Protein AF-T0VIE7-F1 (afdb_monomer_lite)

Sequence (132 aa):
MKDEYFLLYLGTQVRSSLKTLTPYFELLEFTDICEVDKMKIIENRERSIQKKFRVNEKENERIKLIMKETGITNFSIFARRACCNKEIFSIDFSDYKNIISEISSTKSELKRIGNNINQIAKHLNENKNNQT

Secondary structure (DSSP, 8-state):
-HHHHHHHHHHHHHHHHHHTTGGGTGGG--S--------------S----------HHHHHHHHHHHHHTT---HHHHHHHHHHHS-------HHHHHHHHHHHHHHHHHHHHHHHHHHHHHHHHHHHHTT-

Structure (mmCIF, N/CA/C/O backbone):
data_AF-T0VIE7-F1
#
_entry.id   AF-T0VIE7-F1
#
loop_
_atom_site.group_PDB
_atom_site.id
_atom_site.type_symbol
_atom_site.label_atom_id
_atom_site.label_alt_id
_atom_site.label_comp_id
_atom_site.label_asym_id
_atom_site.label_entity_id
_atom_site.label_seq_id
_atom_site.pdbx_PDB_ins_code
_atom_site.Cartn_x
_atom_site.Cartn_y
_atom_site.Cartn_z
_atom_site.occupancy
_atom_site.B_iso_or_equiv
_atom_site.auth_seq_id
_atom_site.auth_comp_id
_atom_site.auth_asym_id
_atom_site.auth_atom_id
_atom_site.pdbx_PDB_model_num
ATOM 1 N N . MET A 1 1 ? 54.023 4.501 -52.743 1.00 53.97 1 MET A N 1
ATOM 2 C CA . MET A 1 1 ? 54.103 5.962 -52.504 1.00 53.97 1 MET A CA 1
ATOM 3 C C . MET A 1 1 ? 52.738 6.636 -52.371 1.00 53.97 1 MET A C 1
ATOM 5 O O . MET A 1 1 ? 52.611 7.433 -51.463 1.00 53.97 1 MET A O 1
ATOM 9 N N . LYS A 1 2 ? 51.714 6.368 -53.203 1.00 51.94 2 LYS A N 1
ATOM 10 C CA . LYS A 1 2 ? 50.421 7.096 -53.124 1.00 51.94 2 LYS A CA 1
ATOM 11 C C . LYS A 1 2 ? 49.570 6.775 -51.880 1.00 51.94 2 LYS A C 1
ATOM 13 O O . LYS A 1 2 ? 48.887 7.663 -51.383 1.00 51.94 2 LYS A O 1
ATOM 18 N N . ASP A 1 3 ? 49.669 5.561 -51.346 1.00 53.69 3 ASP A N 1
ATOM 19 C CA . ASP A 1 3 ? 48.831 5.115 -50.218 1.00 53.69 3 ASP A CA 1
ATOM 20 C C . ASP A 1 3 ? 49.283 5.698 -48.870 1.00 53.69 3 ASP A C 1
ATOM 22 O O . ASP A 1 3 ? 48.479 5.946 -47.975 1.00 53.69 3 ASP A O 1
ATOM 26 N N . GLU A 1 4 ? 50.573 6.003 -48.747 1.00 52.84 4 GLU A N 1
ATOM 27 C CA . GLU A 1 4 ? 51.173 6.556 -47.532 1.00 52.84 4 GLU A CA 1
ATOM 28 C C . GLU A 1 4 ? 50.771 8.026 -47.323 1.00 52.84 4 GLU A C 1
ATOM 30 O O . GLU A 1 4 ? 50.427 8.436 -46.215 1.00 52.84 4 GLU A O 1
ATOM 35 N N . TYR A 1 5 ? 50.690 8.803 -48.412 1.00 58.72 5 TYR A N 1
ATOM 36 C CA . TYR A 1 5 ? 50.169 10.175 -48.383 1.00 58.72 5 TYR A CA 1
ATOM 37 C C . TYR A 1 5 ? 48.670 10.230 -48.067 1.00 58.72 5 TYR A C 1
ATOM 39 O O . TYR A 1 5 ? 48.216 11.176 -47.423 1.00 58.72 5 TYR A O 1
ATOM 47 N N . PHE A 1 6 ? 47.903 9.214 -48.475 1.00 60.28 6 PHE A N 1
ATOM 48 C CA . PHE A 1 6 ? 46.477 9.121 -48.162 1.00 60.28 6 PHE A CA 1
ATOM 49 C C . PHE A 1 6 ? 46.244 8.863 -46.667 1.00 60.28 6 PHE A C 1
ATOM 51 O O . PHE A 1 6 ? 45.432 9.540 -46.037 1.00 60.28 6 PHE A O 1
ATOM 58 N N . LEU A 1 7 ? 47.015 7.950 -46.070 1.00 57.09 7 LEU A N 1
ATOM 59 C CA . LEU A 1 7 ? 46.957 7.680 -44.631 1.00 57.09 7 LEU A CA 1
ATOM 60 C C . LEU A 1 7 ? 47.421 8.880 -43.797 1.00 57.09 7 LEU A C 1
ATOM 62 O O . LEU A 1 7 ? 46.815 9.179 -42.765 1.00 57.09 7 LEU A O 1
ATOM 66 N N . LEU A 1 8 ? 48.434 9.616 -44.265 1.00 58.19 8 LEU A N 1
ATOM 67 C CA . LEU A 1 8 ? 48.883 10.843 -43.609 1.00 58.19 8 LEU A CA 1
ATOM 68 C C . LEU A 1 8 ? 47.795 11.929 -43.636 1.00 58.19 8 LEU A C 1
ATOM 70 O O . LEU A 1 8 ? 47.574 12.590 -42.624 1.00 58.19 8 LEU A O 1
ATOM 74 N N . TYR A 1 9 ? 47.079 12.073 -44.755 1.00 66.38 9 TYR A N 1
ATOM 75 C CA . TYR A 1 9 ? 45.974 13.026 -44.905 1.00 66.38 9 TYR A CA 1
ATOM 76 C C . TYR A 1 9 ? 44.778 12.696 -44.000 1.00 66.38 9 TYR A C 1
ATOM 78 O O . TYR A 1 9 ? 44.225 13.578 -43.343 1.00 66.38 9 TYR A O 1
ATOM 86 N N . LEU A 1 10 ? 44.402 11.418 -43.893 1.00 59.34 10 LEU A N 1
ATOM 87 C CA . LEU A 1 10 ? 43.359 11.008 -42.949 1.00 59.34 10 LEU A CA 1
ATOM 88 C C . LEU A 1 10 ? 43.799 11.225 -41.494 1.00 59.34 10 LEU A C 1
ATOM 90 O O . LEU A 1 10 ? 43.017 11.712 -40.674 1.00 59.34 10 LEU A O 1
ATOM 94 N N . GLY A 1 11 ? 45.066 10.937 -41.181 1.00 58.84 11 GLY A N 1
ATOM 95 C CA . GLY A 1 11 ? 45.638 11.157 -39.853 1.00 58.84 11 GLY A CA 1
ATOM 96 C C . GLY A 1 11 ? 45.659 12.632 -39.437 1.00 58.84 11 GLY A C 1
ATOM 97 O O . GLY A 1 11 ? 45.353 12.955 -38.286 1.00 58.84 11 GLY A O 1
ATOM 98 N N . THR A 1 12 ? 45.970 13.549 -40.357 1.00 60.84 12 THR A N 1
ATOM 99 C CA . THR A 1 12 ? 45.955 14.995 -40.078 1.00 60.84 12 THR A CA 1
ATOM 100 C C . THR A 1 12 ? 44.537 15.537 -39.930 1.00 60.84 12 THR A C 1
ATOM 102 O O . THR A 1 12 ? 44.298 16.340 -39.023 1.00 60.84 12 THR A O 1
ATOM 105 N N . GLN A 1 13 ? 43.586 15.052 -40.734 1.00 59.09 13 GLN A N 1
ATOM 106 C CA . GLN A 1 13 ? 42.181 15.454 -40.657 1.00 59.09 13 GLN A CA 1
ATOM 107 C C . GLN A 1 13 ? 41.567 15.083 -39.299 1.00 59.09 13 GLN A C 1
ATOM 109 O O . GLN A 1 13 ? 41.037 15.956 -38.609 1.00 59.09 13 GLN A O 1
ATOM 114 N N . VAL A 1 14 ? 41.739 13.832 -38.852 1.00 61.25 14 VAL A N 1
ATOM 115 C CA . VAL A 1 14 ? 41.254 13.353 -37.541 1.00 61.25 14 VAL A CA 1
ATOM 116 C C . VAL A 1 14 ? 41.899 14.135 -36.392 1.00 61.25 14 VAL A C 1
ATOM 118 O O . VAL A 1 14 ? 41.221 14.543 -35.447 1.00 61.25 14 VAL A O 1
ATOM 121 N N . ARG A 1 15 ? 43.203 14.421 -36.487 1.00 53.59 15 ARG A N 1
ATOM 122 C CA . ARG A 1 15 ? 43.933 15.190 -35.467 1.00 53.59 15 ARG A CA 1
ATOM 123 C C . ARG A 1 15 ? 43.473 16.650 -35.384 1.00 53.59 15 ARG A C 1
ATOM 125 O O . ARG A 1 15 ? 43.482 17.218 -34.293 1.00 53.59 15 ARG A O 1
ATOM 132 N N . SER A 1 16 ? 43.071 17.256 -36.503 1.00 56.25 16 SER A N 1
ATOM 133 C CA . SER A 1 16 ? 42.532 18.623 -36.525 1.00 56.25 16 SER A CA 1
ATOM 134 C C . SER A 1 16 ? 41.172 18.712 -35.822 1.00 56.25 16 SER A C 1
ATOM 136 O O . SER A 1 16 ? 40.969 19.604 -35.002 1.00 56.25 16 SER A O 1
ATOM 138 N N . SER A 1 17 ? 40.296 17.726 -36.041 1.00 58.84 17 SER A N 1
ATOM 139 C CA . SER A 1 17 ? 38.975 17.652 -35.407 1.00 58.84 17 SER A CA 1
ATOM 140 C C . SER A 1 17 ? 39.049 17.358 -33.904 1.00 58.84 17 SER A C 1
ATOM 142 O O . SER A 1 17 ? 38.230 17.849 -33.130 1.00 58.84 17 SER A O 1
ATOM 144 N N . LEU A 1 18 ? 40.060 16.609 -33.454 1.00 57.91 18 LEU A N 1
ATOM 145 C CA . LEU A 1 18 ? 40.292 16.381 -32.023 1.00 57.91 18 LEU A CA 1
ATOM 146 C C . LEU A 1 18 ? 40.788 17.648 -31.306 1.00 57.91 18 LEU A C 1
ATOM 148 O O . LEU A 1 18 ? 40.363 17.914 -30.185 1.00 57.91 18 LEU A O 1
ATOM 152 N N . LYS A 1 19 ? 41.610 18.479 -31.963 1.00 56.88 19 LYS A N 1
ATOM 153 C CA . LYS A 1 19 ? 42.069 19.777 -31.423 1.00 56.88 19 LYS A CA 1
ATOM 154 C C . LYS A 1 19 ? 40.958 20.822 -31.297 1.00 56.88 19 LYS A C 1
ATOM 156 O O . LYS A 1 19 ? 41.078 21.737 -30.496 1.00 56.88 19 LYS A O 1
ATOM 161 N N . THR A 1 20 ? 39.875 20.711 -32.064 1.00 59.84 20 THR A N 1
ATOM 162 C CA . THR A 1 20 ? 38.700 21.582 -31.879 1.00 59.84 20 THR A CA 1
ATOM 163 C C . THR A 1 20 ? 37.834 21.163 -30.688 1.00 59.84 20 THR A C 1
ATOM 165 O O . THR A 1 20 ? 37.000 21.943 -30.241 1.00 59.84 20 THR A O 1
ATOM 168 N N . LEU A 1 21 ? 38.044 19.953 -30.154 1.00 57.81 21 LEU A N 1
ATOM 169 C CA . LEU A 1 21 ? 37.299 19.397 -29.021 1.00 57.81 21 LEU A CA 1
ATOM 170 C C . LEU A 1 21 ? 38.021 19.578 -27.670 1.00 57.81 21 LEU A C 1
ATOM 172 O O . LEU A 1 21 ? 37.392 19.459 -26.622 1.00 57.81 21 LEU A O 1
ATOM 176 N N . THR A 1 22 ? 39.321 19.900 -27.679 1.00 53.56 22 THR A N 1
ATOM 177 C CA . THR A 1 22 ? 40.138 20.087 -26.467 1.00 53.56 22 THR A CA 1
ATOM 178 C C . THR A 1 22 ? 39.706 21.222 -25.526 1.00 53.56 22 THR A C 1
ATOM 180 O O . THR A 1 22 ? 39.838 21.012 -24.323 1.00 53.56 22 THR A O 1
ATOM 183 N N . PRO A 1 23 ? 39.137 22.372 -25.956 1.00 51.12 23 PRO A N 1
ATOM 184 C CA . PRO A 1 23 ? 38.764 23.421 -24.998 1.00 51.12 23 PRO A CA 1
ATOM 185 C C . PRO A 1 23 ? 37.552 23.058 -24.119 1.00 51.12 23 PRO A C 1
ATOM 187 O O . PRO A 1 23 ? 37.305 23.726 -23.122 1.00 51.12 23 PRO A O 1
ATOM 190 N N . TYR A 1 24 ? 36.811 21.989 -24.440 1.00 53.12 24 TYR A N 1
ATOM 191 C CA . TYR A 1 24 ? 35.755 21.455 -23.569 1.00 53.12 24 TYR A CA 1
ATOM 192 C C . TYR A 1 24 ? 36.276 20.467 -22.509 1.00 53.12 24 TYR A C 1
ATOM 194 O O . TYR A 1 24 ? 35.521 20.091 -21.615 1.00 53.12 24 TYR A O 1
ATOM 202 N N . PHE A 1 25 ? 37.544 20.045 -22.593 1.00 44.50 25 PHE A N 1
ATOM 203 C CA . PHE A 1 25 ? 38.139 19.040 -21.704 1.00 44.50 25 PHE A CA 1
ATOM 204 C C . PHE A 1 25 ? 38.813 19.657 -20.462 1.00 44.50 25 PHE A C 1
ATOM 206 O O . PHE A 1 25 ? 38.795 19.050 -19.399 1.00 44.50 25 PHE A O 1
ATOM 213 N N . GLU A 1 26 ? 39.335 20.887 -20.552 1.00 41.59 26 GLU A N 1
ATOM 214 C CA . GLU A 1 26 ? 40.029 21.576 -19.441 1.00 41.59 26 GLU A CA 1
ATOM 215 C C . GLU A 1 26 ? 39.105 22.104 -18.323 1.00 41.59 26 GLU A C 1
ATOM 217 O O . GLU A 1 26 ? 39.587 22.505 -17.270 1.00 41.59 26 GLU A O 1
ATOM 222 N N . LEU A 1 27 ? 37.778 22.065 -18.489 1.00 45.16 27 LEU A N 1
ATOM 223 C CA . LEU A 1 27 ? 36.816 22.418 -17.425 1.00 45.16 27 LEU A CA 1
ATOM 224 C C . LEU A 1 27 ? 36.553 21.272 -16.427 1.00 45.16 27 LEU A C 1
ATOM 226 O O . LEU A 1 27 ? 35.656 21.371 -15.592 1.00 45.16 27 LEU A O 1
ATOM 230 N N . LEU A 1 28 ? 37.301 20.172 -16.536 1.00 43.72 28 LEU A N 1
ATOM 231 C CA . LEU A 1 28 ? 37.082 18.925 -15.804 1.00 43.72 28 LEU A CA 1
ATOM 232 C C . LEU A 1 28 ? 38.276 18.516 -14.934 1.00 43.72 28 LEU A C 1
ATOM 234 O O . LEU A 1 28 ? 38.423 17.341 -14.610 1.00 43.72 28 LEU A O 1
ATOM 238 N N . GLU A 1 29 ? 39.100 19.472 -14.510 1.00 41.22 29 GLU A N 1
ATOM 239 C CA . GLU A 1 29 ? 40.068 19.232 -13.442 1.00 41.22 29 GLU A CA 1
ATOM 240 C C . GLU A 1 29 ? 39.780 20.104 -12.218 1.00 41.22 29 GLU A C 1
ATOM 242 O O . GLU A 1 29 ? 39.464 21.285 -12.332 1.00 41.22 29 GLU A O 1
ATOM 247 N N . PHE A 1 30 ? 39.935 19.473 -11.051 1.00 38.41 30 PHE A N 1
ATOM 248 C CA . PHE A 1 30 ? 39.809 19.997 -9.688 1.00 38.41 30 PHE A CA 1
ATOM 249 C C . PHE A 1 30 ? 38.415 19.994 -9.050 1.00 38.41 30 PHE A C 1
ATOM 251 O O . PHE A 1 30 ? 37.910 21.010 -8.588 1.00 38.41 30 PHE A O 1
ATOM 258 N N . THR A 1 31 ? 37.864 18.791 -8.867 1.00 30.84 31 THR A N 1
ATOM 259 C CA . THR A 1 31 ? 37.583 18.329 -7.493 1.00 30.84 31 THR A CA 1
ATOM 260 C C . THR A 1 31 ? 37.989 16.864 -7.351 1.00 30.84 31 THR A C 1
ATOM 262 O O . THR A 1 31 ? 37.741 16.035 -8.225 1.00 30.84 31 THR A O 1
ATOM 265 N N . ASP A 1 32 ? 38.703 16.598 -6.268 1.00 33.09 32 ASP A N 1
ATOM 266 C CA . ASP A 1 32 ? 39.546 15.438 -6.035 1.00 33.09 32 ASP A CA 1
ATOM 267 C C . ASP A 1 32 ? 38.802 14.108 -5.827 1.00 33.09 32 ASP A C 1
ATOM 269 O O . ASP A 1 32 ? 37.848 14.005 -5.062 1.00 33.09 32 ASP A O 1
ATOM 273 N N . ILE A 1 33 ? 39.343 13.079 -6.489 1.00 41.03 33 ILE A N 1
ATOM 274 C CA . ILE A 1 33 ? 39.634 11.733 -5.974 1.00 41.03 33 ILE A CA 1
ATOM 275 C C . ILE A 1 33 ? 38.518 11.078 -5.140 1.00 41.03 33 ILE A C 1
ATOM 277 O O . ILE A 1 33 ? 38.481 11.222 -3.922 1.00 41.03 33 ILE A O 1
ATOM 281 N N . CYS A 1 34 ? 37.707 10.228 -5.780 1.00 31.39 34 CYS A N 1
ATOM 282 C CA . CYS A 1 34 ? 37.487 8.830 -5.374 1.00 31.39 34 CYS A CA 1
ATOM 283 C C . CYS A 1 34 ? 36.606 8.093 -6.400 1.00 31.39 34 CYS A C 1
ATOM 285 O O . CYS A 1 34 ? 35.636 8.634 -6.912 1.00 31.39 34 CYS A O 1
ATOM 287 N N . GLU A 1 35 ? 36.950 6.827 -6.632 1.00 36.59 35 GLU A N 1
ATOM 288 C CA . GLU A 1 35 ? 36.238 5.828 -7.441 1.00 36.59 35 GLU A CA 1
ATOM 289 C C . GLU A 1 35 ? 36.331 5.957 -8.965 1.00 36.59 35 GLU A C 1
ATOM 291 O O . GLU A 1 35 ? 35.458 6.421 -9.693 1.00 36.59 35 GLU A O 1
ATOM 296 N N . VAL A 1 36 ? 37.431 5.366 -9.421 1.00 41.22 36 VAL A N 1
ATOM 297 C CA . VAL A 1 36 ? 37.638 4.659 -10.683 1.00 41.22 36 VAL A CA 1
ATOM 298 C C . VAL A 1 36 ? 36.474 3.693 -10.969 1.00 41.22 36 VAL A C 1
ATOM 300 O O . VAL A 1 36 ? 36.619 2.484 -10.836 1.00 41.22 36 VAL A O 1
ATOM 303 N N . ASP A 1 37 ? 35.289 4.194 -11.316 1.00 36.72 37 ASP A N 1
ATOM 304 C CA . ASP A 1 37 ? 34.205 3.336 -11.781 1.00 36.72 37 ASP A CA 1
ATOM 305 C C . ASP A 1 37 ? 33.167 4.108 -12.613 1.00 36.72 37 ASP A C 1
ATOM 307 O O . ASP A 1 37 ? 32.299 4.814 -12.105 1.00 36.72 37 ASP A O 1
ATOM 311 N N . LYS A 1 38 ? 33.215 3.863 -13.929 1.00 39.50 38 LYS A N 1
ATOM 312 C CA . LYS A 1 38 ? 32.173 4.155 -14.929 1.00 39.50 38 LYS A CA 1
ATOM 313 C C . LYS A 1 38 ? 32.055 5.626 -15.351 1.00 39.50 38 LYS A C 1
ATOM 315 O O . LYS A 1 38 ? 31.083 6.306 -15.024 1.00 39.50 38 LYS A O 1
ATOM 320 N N . MET A 1 39 ? 32.887 6.026 -16.318 1.00 38.81 39 MET A N 1
ATOM 321 C CA . MET A 1 39 ? 32.376 6.849 -17.424 1.00 38.81 39 MET A CA 1
ATOM 322 C C . MET A 1 39 ? 31.282 6.047 -18.146 1.00 38.81 39 MET A C 1
ATOM 324 O O . MET A 1 39 ? 31.509 5.379 -19.153 1.00 38.81 39 MET A O 1
ATOM 328 N N . LYS A 1 40 ? 30.072 6.051 -17.581 1.00 47.69 40 LYS A N 1
ATOM 329 C CA . LYS A 1 40 ? 28.868 5.656 -18.298 1.00 47.69 40 LYS A CA 1
ATOM 330 C C . LYS A 1 40 ? 28.725 6.668 -19.421 1.00 47.69 40 LYS A C 1
ATOM 332 O O . LYS A 1 40 ? 28.479 7.839 -19.151 1.00 47.69 40 LYS A O 1
ATOM 337 N N . ILE A 1 41 ? 28.851 6.209 -20.660 1.00 53.75 41 ILE A N 1
ATOM 338 C CA . ILE A 1 41 ? 28.267 6.894 -21.809 1.00 53.75 41 ILE A CA 1
ATOM 339 C C . ILE A 1 41 ? 26.820 7.170 -21.399 1.00 53.75 41 ILE A C 1
ATOM 341 O O . ILE A 1 41 ? 26.029 6.237 -21.231 1.00 53.75 41 ILE A O 1
ATOM 345 N N . ILE A 1 42 ? 26.500 8.428 -21.099 1.00 60.31 42 ILE A N 1
ATOM 346 C CA . ILE A 1 42 ? 25.130 8.836 -20.821 1.00 60.31 42 ILE A CA 1
ATOM 347 C C . ILE A 1 42 ? 24.451 8.759 -22.182 1.00 60.31 42 ILE A C 1
ATOM 349 O O . ILE A 1 42 ? 24.441 9.720 -22.944 1.00 60.31 42 ILE A O 1
ATOM 353 N N . GLU A 1 43 ? 23.956 7.570 -22.535 1.00 62.31 43 GLU A N 1
ATOM 354 C CA . GLU A 1 43 ? 22.998 7.431 -23.620 1.00 62.31 43 GLU A CA 1
ATOM 355 C C . GLU A 1 43 ? 21.920 8.487 -23.375 1.00 62.31 43 GLU A C 1
ATOM 357 O O . GLU A 1 43 ? 21.386 8.571 -22.262 1.00 62.31 43 GLU A O 1
ATOM 362 N N . ASN A 1 44 ? 21.631 9.311 -24.384 1.00 76.81 44 ASN A N 1
ATOM 363 C CA . ASN A 1 44 ? 20.608 10.345 -24.300 1.00 76.81 44 ASN A CA 1
ATOM 364 C C . ASN A 1 44 ? 19.222 9.684 -24.216 1.00 76.81 44 ASN A C 1
ATOM 366 O O . ASN A 1 44 ? 18.500 9.542 -25.202 1.00 76.81 44 ASN A O 1
ATOM 370 N N . ARG A 1 45 ? 18.894 9.166 -23.033 1.00 80.69 45 ARG A N 1
ATOM 371 C CA . ARG A 1 45 ? 17.667 8.434 -22.740 1.00 80.69 45 ARG A CA 1
ATOM 372 C C . ARG A 1 45 ? 16.625 9.436 -22.288 1.00 80.69 45 ARG A C 1
ATOM 374 O O . ARG A 1 45 ? 16.858 10.178 -21.341 1.00 80.69 45 ARG A O 1
ATOM 381 N N . GLU A 1 46 ? 15.425 9.322 -22.852 1.00 88.06 46 GLU A N 1
ATOM 382 C CA . GLU A 1 46 ? 14.225 10.042 -22.393 1.00 88.06 46 GLU A CA 1
ATOM 383 C C . GLU A 1 46 ? 14.022 9.919 -20.865 1.00 88.06 46 GLU A C 1
ATOM 385 O O . GLU A 1 46 ? 13.466 10.799 -20.219 1.00 88.06 46 GLU A O 1
ATOM 390 N N . ARG A 1 47 ? 14.485 8.811 -20.262 1.00 85.31 47 ARG A N 1
ATOM 391 C CA . ARG A 1 47 ? 14.398 8.534 -18.821 1.00 85.31 47 ARG A CA 1
ATOM 392 C C . ARG A 1 47 ? 15.779 8.216 -18.256 1.00 85.31 47 ARG A C 1
ATOM 394 O O . ARG A 1 47 ? 16.152 7.047 -18.142 1.00 85.31 47 ARG A O 1
ATOM 401 N N . SER A 1 48 ? 16.529 9.267 -17.937 1.00 89.88 48 SER A N 1
ATOM 402 C CA . SER A 1 48 ? 17.909 9.209 -17.430 1.00 89.88 48 SER A CA 1
ATOM 403 C C . SER A 1 48 ? 18.011 8.977 -15.914 1.00 89.88 48 SER A C 1
ATOM 405 O O . SER A 1 48 ? 19.012 8.449 -15.434 1.00 89.88 48 SER A O 1
ATOM 407 N N . ILE A 1 49 ? 16.971 9.320 -15.146 1.00 87.81 49 ILE A N 1
ATOM 408 C CA . ILE A 1 49 ? 16.981 9.228 -13.679 1.00 87.81 49 ILE A CA 1
ATOM 409 C C . ILE A 1 49 ? 16.722 7.785 -13.229 1.00 87.81 49 ILE A C 1
ATOM 411 O O . ILE A 1 49 ? 15.649 7.227 -13.464 1.00 87.81 49 ILE A O 1
ATOM 415 N N . GLN A 1 50 ? 17.679 7.193 -12.510 1.00 88.50 50 GLN A N 1
ATOM 416 C CA . GLN A 1 50 ? 17.532 5.863 -11.918 1.00 88.50 50 GLN A CA 1
ATOM 417 C C . GLN A 1 50 ? 17.031 5.951 -10.468 1.00 88.50 50 GLN A C 1
ATOM 419 O O . GLN A 1 50 ? 17.598 6.664 -9.644 1.00 88.50 50 GLN A O 1
ATOM 424 N N . LYS A 1 51 ? 16.002 5.168 -10.130 1.00 87.19 51 LYS A N 1
ATOM 425 C CA . LYS A 1 51 ? 15.561 4.924 -8.747 1.00 87.19 51 LYS A CA 1
ATOM 426 C C . LYS A 1 51 ? 15.769 3.447 -8.420 1.00 87.19 51 LYS A C 1
ATOM 428 O O . LYS A 1 51 ? 15.358 2.586 -9.195 1.00 87.19 51 LYS A O 1
ATOM 433 N N . LYS A 1 52 ? 16.445 3.154 -7.308 1.00 90.50 52 LYS A N 1
ATOM 434 C CA . LYS A 1 52 ? 16.714 1.790 -6.830 1.00 90.50 52 LYS A CA 1
ATOM 435 C C . LYS A 1 52 ? 16.017 1.600 -5.489 1.00 90.50 52 LYS A C 1
ATOM 437 O O . LYS A 1 52 ? 16.153 2.450 -4.616 1.00 90.50 52 LYS A O 1
ATOM 442 N N . PHE A 1 53 ? 15.315 0.488 -5.323 1.00 88.56 53 PHE A N 1
ATOM 443 C CA . PHE A 1 53 ? 14.774 0.060 -4.039 1.00 88.56 53 PHE A CA 1
ATOM 444 C C . PHE A 1 53 ? 14.970 -1.446 -3.897 1.00 88.56 53 PHE A C 1
ATOM 446 O O . PHE A 1 53 ? 15.066 -2.164 -4.894 1.00 88.56 53 PHE A O 1
ATOM 453 N N . ARG A 1 54 ? 15.114 -1.900 -2.655 1.00 94.19 54 ARG A N 1
ATOM 454 C CA . ARG A 1 54 ? 15.275 -3.314 -2.320 1.00 94.19 54 ARG A CA 1
ATOM 455 C C . ARG A 1 54 ? 13.934 -3.849 -1.838 1.00 94.19 54 ARG A C 1
ATOM 457 O O . ARG A 1 54 ? 13.178 -3.105 -1.223 1.00 94.19 54 ARG A O 1
ATOM 464 N N . VAL A 1 55 ? 13.673 -5.116 -2.125 1.00 95.50 55 VAL A N 1
ATOM 465 C CA . VAL A 1 55 ? 12.472 -5.837 -1.694 1.00 95.50 55 VAL A CA 1
ATOM 466 C C . VAL A 1 55 ? 12.878 -7.167 -1.079 1.00 95.50 55 VAL A C 1
ATOM 468 O O . VAL A 1 55 ? 13.927 -7.715 -1.430 1.00 95.50 55 VAL A O 1
ATOM 471 N N . ASN A 1 56 ? 12.061 -7.676 -0.166 1.00 97.62 56 ASN A N 1
ATOM 472 C CA . ASN A 1 56 ? 12.178 -9.050 0.315 1.00 97.62 56 ASN A CA 1
ATOM 473 C C . ASN A 1 56 ? 11.516 -10.041 -0.666 1.00 97.62 56 ASN A C 1
ATOM 475 O O . ASN A 1 56 ? 10.871 -9.645 -1.638 1.00 97.62 56 ASN A O 1
ATOM 479 N N . GLU A 1 57 ? 11.668 -11.344 -0.416 1.00 97.94 57 GLU A N 1
ATOM 480 C CA . GLU A 1 57 ? 11.159 -12.372 -1.335 1.00 97.94 57 GLU A CA 1
ATOM 481 C C . GLU A 1 57 ? 9.631 -12.325 -1.484 1.00 97.94 57 GLU A C 1
ATOM 483 O O . GLU A 1 57 ? 9.107 -12.376 -2.593 1.00 97.94 57 GLU A O 1
ATOM 488 N N . LYS A 1 58 ? 8.900 -12.130 -0.380 1.00 97.75 58 LYS A N 1
ATOM 489 C CA . LYS A 1 58 ? 7.429 -12.063 -0.402 1.00 97.75 58 LYS A CA 1
ATOM 490 C C . LYS A 1 58 ? 6.926 -10.862 -1.205 1.00 97.75 58 LYS A C 1
ATOM 492 O O . LYS A 1 58 ? 5.948 -10.964 -1.944 1.00 97.75 58 LYS A O 1
ATOM 497 N N . GLU A 1 59 ? 7.589 -9.719 -1.073 1.00 95.81 59 GLU A N 1
ATOM 498 C CA . GLU A 1 59 ? 7.303 -8.517 -1.858 1.00 95.81 59 GLU A CA 1
ATOM 499 C C . GLU A 1 59 ? 7.589 -8.741 -3.346 1.00 95.81 59 GLU A C 1
ATOM 501 O O . GLU A 1 59 ? 6.781 -8.347 -4.186 1.00 95.81 59 GLU A O 1
ATOM 506 N N . ASN A 1 60 ? 8.693 -9.414 -3.676 1.00 96.31 60 ASN A N 1
ATOM 507 C CA . ASN A 1 60 ? 9.055 -9.767 -5.047 1.00 96.31 60 ASN A CA 1
ATOM 508 C C . ASN A 1 60 ? 8.016 -10.693 -5.700 1.00 96.31 60 ASN A C 1
ATOM 510 O O . ASN A 1 60 ? 7.578 -10.432 -6.823 1.00 96.31 60 ASN A O 1
ATOM 514 N N . GLU A 1 61 ? 7.572 -11.737 -4.997 1.00 97.56 61 GLU A N 1
ATOM 515 C CA . GLU A 1 61 ? 6.497 -12.613 -5.478 1.00 97.56 61 GLU A CA 1
ATOM 516 C C . GLU A 1 61 ? 5.197 -11.844 -5.701 1.00 97.56 61 GLU A C 1
ATOM 518 O O . GLU A 1 61 ? 4.558 -11.983 -6.747 1.00 97.56 61 GLU A O 1
ATOM 523 N N . ARG A 1 62 ? 4.836 -10.962 -4.765 1.00 96.06 62 ARG A N 1
ATOM 524 C CA . ARG A 1 62 ? 3.637 -10.131 -4.890 1.00 96.06 62 ARG A CA 1
ATOM 525 C C . ARG A 1 62 ? 3.717 -9.174 -6.078 1.00 96.06 62 ARG A C 1
ATOM 527 O O . ARG A 1 62 ? 2.737 -9.029 -6.804 1.00 96.06 62 ARG A O 1
ATOM 534 N N . ILE A 1 63 ? 4.870 -8.550 -6.312 1.00 94.56 63 ILE A N 1
ATOM 535 C CA . ILE A 1 63 ? 5.104 -7.700 -7.488 1.00 94.56 63 ILE A CA 1
ATOM 536 C C . ILE A 1 63 ? 4.902 -8.509 -8.773 1.00 94.56 63 ILE A C 1
ATOM 538 O O . ILE A 1 63 ? 4.175 -8.064 -9.659 1.00 94.56 63 ILE A O 1
ATOM 542 N N . LYS A 1 64 ? 5.490 -9.708 -8.863 1.00 95.25 64 LYS A N 1
ATOM 543 C CA . LYS A 1 64 ? 5.348 -10.594 -10.032 1.00 95.25 64 LYS A CA 1
ATOM 544 C C . LYS A 1 64 ? 3.899 -11.015 -10.267 1.00 95.25 64 LYS A C 1
ATOM 546 O O . LYS A 1 64 ? 3.456 -11.033 -11.414 1.00 95.25 64 LYS A O 1
ATOM 551 N N . LEU A 1 65 ? 3.163 -11.327 -9.201 1.00 96.31 65 LEU A N 1
ATOM 552 C CA . LEU A 1 65 ? 1.748 -11.679 -9.286 1.00 96.31 65 LEU A CA 1
ATOM 553 C C . LEU A 1 65 ? 0.927 -10.523 -9.869 1.00 96.31 65 LEU A C 1
ATOM 555 O O . LEU A 1 65 ? 0.240 -10.710 -10.868 1.00 96.31 65 LEU A O 1
ATOM 559 N N . ILE A 1 66 ? 1.076 -9.314 -9.323 1.00 93.06 66 ILE A N 1
ATOM 560 C CA . ILE A 1 66 ? 0.338 -8.131 -9.797 1.00 93.06 66 ILE A CA 1
ATOM 561 C C . ILE A 1 66 ? 0.748 -7.776 -11.237 1.00 93.06 66 ILE A C 1
ATOM 563 O O . ILE A 1 66 ? -0.086 -7.396 -12.059 1.00 93.06 66 ILE A O 1
ATOM 567 N N . MET A 1 67 ? 2.027 -7.925 -11.588 1.00 94.25 67 MET A N 1
ATOM 568 C CA . MET A 1 67 ? 2.499 -7.768 -12.968 1.00 94.25 67 MET A CA 1
ATOM 569 C C . MET A 1 67 ? 1.806 -8.746 -13.925 1.00 94.25 67 MET A C 1
ATOM 571 O O . MET A 1 67 ? 1.384 -8.344 -15.009 1.00 94.25 67 MET A O 1
ATOM 575 N N . LYS A 1 68 ? 1.633 -10.006 -13.509 1.00 94.31 68 LYS A N 1
ATOM 576 C CA . LYS A 1 68 ? 0.909 -11.023 -14.280 1.00 94.31 68 LYS A CA 1
ATOM 577 C C . LYS A 1 68 ? -0.574 -10.674 -14.425 1.00 94.31 68 LYS A C 1
ATOM 579 O O . LYS A 1 68 ? -1.089 -10.730 -15.536 1.00 94.31 68 LYS A O 1
ATOM 584 N N . GLU A 1 69 ? -1.234 -10.275 -13.341 1.00 91.06 69 GLU A N 1
ATOM 585 C CA . GLU A 1 69 ? -2.651 -9.875 -13.339 1.00 91.06 69 GLU A CA 1
ATOM 586 C C . GLU A 1 69 ? -2.914 -8.650 -14.226 1.00 91.06 69 GLU A C 1
ATOM 588 O O . GLU A 1 69 ? -3.913 -8.591 -14.934 1.00 91.06 69 GLU A O 1
ATOM 593 N N . THR A 1 70 ? -1.991 -7.687 -14.232 1.00 88.00 70 THR A N 1
ATOM 594 C CA . THR A 1 70 ? -2.081 -6.471 -15.059 1.00 88.00 70 THR A CA 1
ATOM 595 C C . THR A 1 70 ? -1.601 -6.668 -16.501 1.00 88.00 70 THR A C 1
ATOM 597 O O . THR A 1 70 ? -1.682 -5.735 -17.301 1.00 88.00 70 THR A O 1
ATOM 600 N N . GLY A 1 71 ? -1.072 -7.847 -16.845 1.00 91.25 71 GLY A N 1
ATOM 601 C CA . GLY A 1 71 ? -0.507 -8.140 -18.165 1.00 91.25 71 GLY A CA 1
ATOM 602 C C . GLY A 1 71 ? 0.779 -7.366 -18.493 1.00 91.25 71 GLY A C 1
ATOM 603 O O . GLY A 1 71 ? 1.156 -7.260 -19.660 1.00 91.25 71 GLY A O 1
ATOM 604 N N . ILE A 1 72 ? 1.465 -6.798 -17.494 1.00 92.06 72 ILE A N 1
ATOM 605 C CA . ILE A 1 72 ? 2.690 -6.015 -17.694 1.00 92.06 72 ILE A CA 1
ATOM 606 C C . ILE A 1 72 ? 3.909 -6.908 -17.467 1.00 92.06 72 ILE A C 1
ATOM 608 O O . ILE A 1 72 ? 4.237 -7.264 -16.341 1.00 92.06 72 ILE A O 1
ATOM 612 N N . THR A 1 73 ? 4.648 -7.205 -18.533 1.00 91.31 73 THR A N 1
ATOM 613 C CA . THR A 1 73 ? 5.857 -8.045 -18.466 1.00 91.31 73 THR A CA 1
ATOM 614 C C . THR A 1 73 ? 7.107 -7.271 -18.041 1.00 91.31 73 THR A C 1
ATOM 616 O O . THR A 1 73 ? 7.999 -7.821 -17.399 1.00 91.31 73 THR A O 1
ATOM 619 N N . ASN A 1 74 ? 7.184 -5.976 -18.367 1.00 92.25 74 ASN A N 1
ATOM 620 C CA . ASN A 1 74 ? 8.344 -5.138 -18.071 1.00 92.25 74 ASN A CA 1
ATOM 621 C C . ASN A 1 74 ? 8.197 -4.426 -16.717 1.00 92.25 74 ASN A C 1
ATOM 623 O O . ASN A 1 74 ? 7.359 -3.532 -16.553 1.00 92.25 74 ASN A O 1
ATOM 627 N N . PHE A 1 75 ? 9.082 -4.755 -15.774 1.00 92.31 75 PHE A N 1
ATOM 628 C CA . PHE A 1 75 ? 9.081 -4.168 -14.434 1.00 92.31 75 PHE A CA 1
ATOM 629 C C . PHE A 1 75 ? 9.238 -2.640 -14.435 1.00 92.31 75 PHE A C 1
ATOM 631 O O . PHE A 1 75 ? 8.572 -1.955 -13.668 1.00 92.31 75 PHE A O 1
ATOM 638 N N . SER A 1 76 ? 10.058 -2.062 -15.317 1.00 90.69 76 SER A N 1
ATOM 639 C CA . SER A 1 76 ? 10.237 -0.604 -15.388 1.00 90.69 76 SER A CA 1
ATOM 640 C C . SER A 1 76 ? 8.982 0.132 -15.864 1.00 90.69 76 SER A C 1
ATOM 642 O O . SER A 1 76 ? 8.806 1.309 -15.547 1.00 90.69 76 SER A O 1
ATOM 644 N N . ILE A 1 77 ? 8.111 -0.519 -16.640 1.00 90.75 77 ILE A N 1
ATOM 645 C CA . ILE A 1 77 ? 6.797 0.033 -17.003 1.00 90.75 77 ILE A CA 1
ATOM 646 C C . ILE A 1 77 ? 5.845 -0.099 -15.815 1.00 90.75 77 ILE A C 1
ATOM 648 O O . ILE A 1 77 ? 5.191 0.879 -15.451 1.00 90.75 77 ILE A O 1
ATOM 652 N N . PHE A 1 78 ? 5.812 -1.280 -15.192 1.00 91.88 78 PHE A N 1
ATOM 653 C CA . PHE A 1 78 ? 4.991 -1.553 -14.016 1.00 91.88 78 PHE A CA 1
ATOM 654 C C . PHE A 1 78 ? 5.289 -0.576 -12.874 1.00 91.88 78 PHE A C 1
ATOM 656 O O . PHE A 1 78 ? 4.382 0.101 -12.404 1.00 91.88 78 PHE A O 1
ATOM 663 N N . ALA A 1 79 ? 6.559 -0.432 -12.491 1.00 91.69 79 ALA A N 1
ATOM 664 C CA . ALA A 1 79 ? 6.989 0.440 -11.405 1.00 91.69 79 ALA A CA 1
ATOM 665 C C . ALA A 1 79 ? 6.612 1.904 -11.665 1.00 91.69 79 ALA A C 1
ATOM 667 O O . ALA A 1 79 ? 6.082 2.565 -10.782 1.00 91.69 79 ALA A O 1
ATOM 668 N N . ARG A 1 80 ? 6.802 2.405 -12.894 1.00 90.00 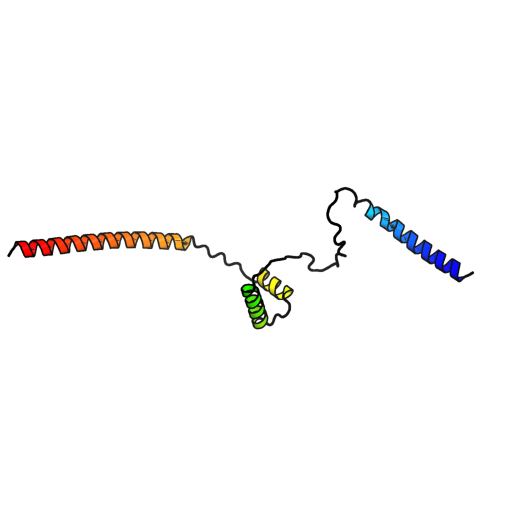80 ARG A N 1
ATOM 669 C CA . ARG A 1 80 ? 6.390 3.773 -13.245 1.00 90.00 80 ARG A CA 1
ATOM 670 C C . ARG A 1 80 ? 4.881 3.957 -13.150 1.00 90.00 80 ARG A C 1
ATOM 672 O O . ARG A 1 80 ? 4.445 4.928 -12.551 1.00 90.00 80 ARG A O 1
ATOM 679 N N . ARG A 1 81 ? 4.083 3.026 -13.681 1.00 88.56 81 ARG A N 1
ATOM 680 C CA . ARG A 1 81 ? 2.617 3.087 -13.548 1.00 88.56 81 ARG A CA 1
ATOM 681 C C . ARG A 1 81 ? 2.188 3.014 -12.086 1.00 88.56 81 ARG A C 1
ATOM 683 O O . ARG A 1 81 ? 1.357 3.803 -11.669 1.00 88.56 81 ARG A O 1
ATOM 690 N N . ALA A 1 82 ? 2.779 2.126 -11.296 1.00 87.56 82 ALA A N 1
ATOM 691 C CA . ALA A 1 82 ? 2.456 1.987 -9.881 1.00 87.56 82 ALA A CA 1
ATOM 692 C C . ALA A 1 82 ? 2.809 3.247 -9.071 1.00 87.56 82 ALA A C 1
ATOM 694 O O . ALA A 1 82 ? 2.028 3.645 -8.212 1.00 87.56 82 ALA A O 1
ATOM 695 N N . CYS A 1 83 ? 3.952 3.880 -9.354 1.00 86.81 83 CYS A N 1
ATOM 696 C CA . CYS A 1 83 ? 4.403 5.086 -8.658 1.00 86.81 83 CYS A CA 1
ATOM 697 C C . CYS A 1 83 ? 3.718 6.371 -9.142 1.00 86.81 83 CYS A C 1
ATOM 699 O O . CYS A 1 83 ? 3.564 7.289 -8.347 1.00 86.81 83 CYS A O 1
ATOM 701 N N . CYS A 1 84 ? 3.344 6.464 -10.423 1.00 83.88 84 CYS A N 1
ATOM 702 C CA . CYS A 1 84 ? 2.785 7.686 -11.010 1.00 83.88 84 CYS A CA 1
ATOM 703 C C . CYS A 1 84 ? 1.254 7.681 -11.115 1.00 83.88 84 CYS A C 1
ATOM 705 O O . CYS A 1 84 ? 0.670 8.757 -11.122 1.00 83.88 84 CYS A O 1
ATOM 707 N N . ASN A 1 85 ? 0.600 6.515 -11.213 1.00 72.56 85 ASN A N 1
ATOM 708 C CA . ASN A 1 85 ? -0.851 6.445 -11.447 1.00 72.56 85 ASN A CA 1
ATOM 709 C C . ASN A 1 85 ? -1.679 6.280 -10.167 1.00 72.56 85 ASN A C 1
ATOM 711 O O . ASN A 1 85 ? -2.899 6.396 -10.239 1.00 72.56 85 ASN A O 1
ATOM 715 N N . LYS A 1 86 ? -1.077 5.956 -9.017 1.00 62.78 86 LYS A N 1
ATOM 716 C CA . LYS A 1 86 ? -1.843 5.856 -7.769 1.00 62.78 86 LYS A CA 1
ATOM 717 C C . LYS A 1 86 ? -1.997 7.231 -7.137 1.00 62.78 86 LYS A C 1
ATOM 719 O O . LYS A 1 86 ? -1.005 7.855 -6.773 1.00 62.78 86 LYS A O 1
ATOM 724 N N . GLU A 1 87 ? -3.243 7.642 -6.926 1.00 59.06 87 GLU A N 1
ATOM 725 C CA . GLU A 1 87 ? -3.569 8.618 -5.892 1.00 59.06 87 GLU A CA 1
ATOM 726 C C . GLU A 1 87 ? -3.048 8.075 -4.555 1.00 59.06 87 GLU A C 1
ATOM 728 O O . GLU A 1 87 ? -3.389 6.967 -4.126 1.00 59.06 87 GLU A O 1
ATOM 733 N N . ILE A 1 88 ? -2.144 8.820 -3.921 1.00 59.47 88 ILE A N 1
ATOM 734 C CA . ILE A 1 88 ? -1.696 8.509 -2.567 1.00 59.47 88 ILE A CA 1
ATOM 735 C C . ILE A 1 88 ? -2.816 8.980 -1.644 1.00 59.47 88 ILE A C 1
ATOM 737 O O . ILE A 1 88 ? -2.879 10.152 -1.281 1.00 59.47 88 ILE A O 1
ATOM 741 N N . PHE A 1 89 ? -3.724 8.073 -1.286 1.00 56.53 89 PHE A N 1
ATOM 742 C CA . PHE A 1 89 ? -4.728 8.353 -0.266 1.00 56.53 89 PHE A CA 1
ATOM 743 C C . PHE A 1 89 ? -4.029 8.482 1.088 1.00 56.53 89 PHE A C 1
ATOM 745 O O . PHE A 1 89 ? -3.726 7.492 1.755 1.00 56.53 89 PHE A O 1
ATOM 752 N N . SER A 1 90 ? -3.754 9.719 1.490 1.00 60.69 90 SER A N 1
ATOM 753 C CA . SER A 1 90 ? -3.497 10.042 2.887 1.00 60.69 90 SER A CA 1
ATOM 754 C C . SER A 1 90 ? -4.840 10.001 3.605 1.00 60.69 90 SER A C 1
ATOM 756 O O . SER A 1 90 ? -5.599 10.964 3.553 1.00 60.69 90 SER A O 1
ATOM 758 N N . ILE A 1 91 ? -5.167 8.868 4.226 1.00 62.75 91 ILE A N 1
ATOM 759 C CA . ILE A 1 91 ? -6.334 8.787 5.106 1.00 62.75 91 ILE A CA 1
ATOM 760 C C . ILE A 1 91 ? -5.978 9.574 6.366 1.00 62.75 91 ILE A C 1
ATOM 762 O O . ILE A 1 91 ? -5.182 9.113 7.186 1.00 62.75 91 ILE A O 1
ATOM 766 N N . ASP A 1 92 ? -6.523 10.781 6.491 1.00 68.12 92 ASP A N 1
ATOM 767 C CA . ASP A 1 92 ? -6.428 11.541 7.728 1.00 68.12 92 ASP A CA 1
ATOM 768 C C . ASP A 1 92 ? -7.403 10.949 8.756 1.00 68.12 92 ASP A C 1
ATOM 770 O O . ASP A 1 92 ? -8.610 10.872 8.532 1.00 68.12 92 ASP A O 1
ATOM 774 N N . PHE A 1 93 ? -6.864 10.473 9.880 1.00 72.44 93 PHE A N 1
ATOM 775 C CA . PHE A 1 93 ? -7.648 9.904 10.979 1.00 72.44 93 PHE A CA 1
ATOM 776 C C . PHE A 1 93 ? -8.033 10.944 12.039 1.00 72.44 93 PHE A C 1
ATOM 778 O O . PHE A 1 93 ? -8.531 10.578 13.106 1.00 72.44 93 PHE A O 1
ATOM 785 N N . SER A 1 94 ? -7.764 12.225 11.795 1.00 76.69 94 SER A N 1
ATOM 786 C CA . SER A 1 94 ? -8.120 13.327 12.691 1.00 76.69 94 SER A CA 1
ATOM 787 C C . SER A 1 94 ? -9.610 13.311 13.064 1.00 76.69 94 SER A C 1
ATOM 789 O O . SER A 1 94 ? -9.923 13.332 14.255 1.00 76.69 94 SER A O 1
ATOM 791 N N . ASP A 1 95 ? -10.509 13.113 12.098 1.00 73.19 95 ASP A N 1
ATOM 792 C CA . ASP A 1 95 ? -11.958 13.020 12.345 1.00 73.19 95 ASP A CA 1
ATOM 793 C C . ASP A 1 95 ? -12.341 11.805 13.208 1.00 73.19 95 ASP A C 1
ATOM 795 O O . ASP A 1 95 ? -13.173 11.897 14.114 1.00 73.19 95 ASP A O 1
ATOM 799 N N . TYR A 1 96 ? -11.670 10.667 13.010 1.00 78.19 96 TYR A N 1
ATOM 800 C CA . TYR A 1 96 ? -11.916 9.456 13.797 1.00 78.19 96 TYR A CA 1
ATOM 801 C C . TYR A 1 96 ? -11.480 9.601 15.257 1.00 78.19 96 TYR A C 1
ATOM 803 O O . TYR A 1 96 ? -12.077 8.978 16.135 1.00 78.19 96 TYR A O 1
ATOM 811 N N . LYS A 1 97 ? -10.469 10.426 15.556 1.00 80.44 97 LYS A N 1
ATOM 812 C CA . LYS A 1 97 ? -10.024 10.652 16.942 1.00 80.44 97 LYS A CA 1
ATOM 813 C C . LYS A 1 97 ? -11.105 11.310 17.792 1.00 80.44 97 LYS A C 1
ATOM 815 O O . LYS A 1 97 ? -11.261 10.923 18.949 1.00 80.44 97 LYS A O 1
ATOM 820 N N . ASN A 1 98 ? -11.850 12.256 17.222 1.00 82.12 98 ASN A N 1
ATOM 821 C CA . ASN A 1 98 ? -12.948 12.930 17.916 1.00 82.12 98 ASN A CA 1
ATOM 822 C C . ASN A 1 98 ? -14.099 11.957 18.201 1.00 82.12 98 ASN A C 1
ATOM 824 O O . ASN A 1 98 ? -14.610 11.901 19.313 1.00 82.12 98 ASN A O 1
ATOM 828 N N . ILE A 1 99 ? -14.435 11.107 17.229 1.00 84.88 99 ILE A N 1
ATOM 829 C CA . ILE A 1 99 ? -15.468 10.079 17.407 1.00 84.88 99 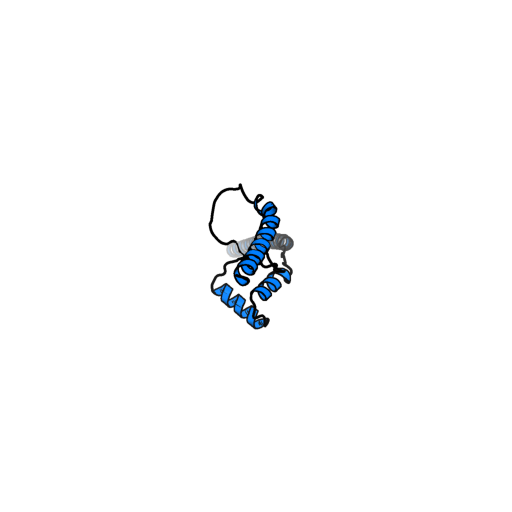ILE A CA 1
ATOM 830 C C . ILE A 1 99 ? -15.049 9.069 18.489 1.00 84.88 99 ILE A C 1
ATOM 832 O O . ILE A 1 99 ? -15.834 8.710 19.363 1.00 84.88 99 ILE A O 1
ATOM 836 N N . ILE A 1 100 ? -13.792 8.619 18.472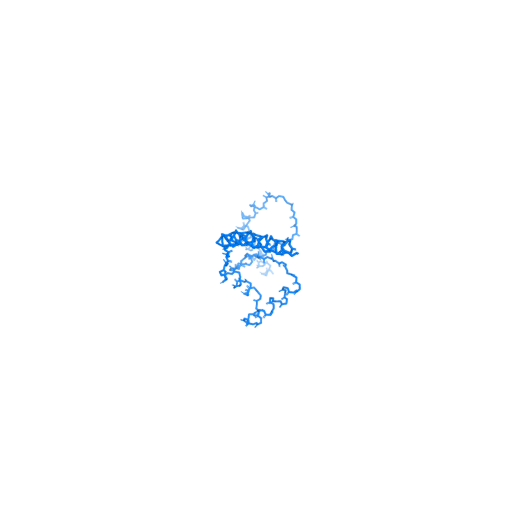 1.00 86.50 100 ILE A N 1
ATOM 837 C CA . ILE A 1 100 ? -13.278 7.658 19.459 1.00 86.50 100 ILE A CA 1
ATOM 838 C C . ILE A 1 100 ? -13.262 8.260 20.872 1.00 86.50 100 ILE A C 1
ATOM 840 O O . ILE A 1 100 ? -13.560 7.549 21.837 1.00 86.50 100 ILE A O 1
ATOM 844 N N . SER A 1 101 ? -12.929 9.545 21.018 1.00 86.56 101 SER A N 1
ATOM 845 C CA . SER A 1 101 ? -12.905 10.201 22.328 1.00 86.56 101 SER A CA 1
AT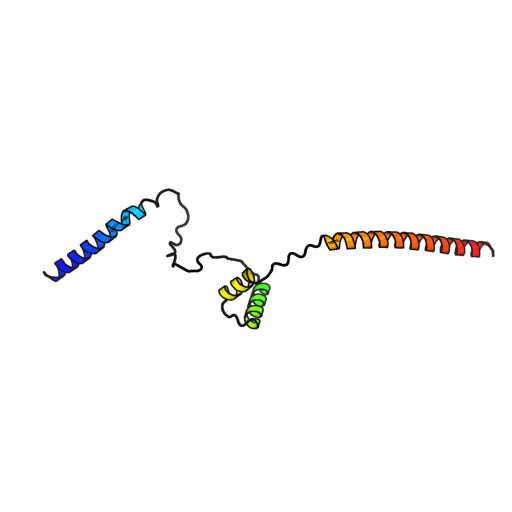OM 846 C C . SER A 1 101 ? -14.310 10.337 22.925 1.00 86.56 101 SER A C 1
ATOM 848 O O . SER A 1 101 ? -14.493 10.028 24.104 1.00 86.56 101 SER A O 1
ATOM 850 N N . GLU A 1 102 ? -15.307 10.682 22.111 1.00 89.06 102 GLU A N 1
ATOM 851 C CA . GLU A 1 102 ? -16.715 10.769 22.520 1.00 89.06 102 GLU A CA 1
ATOM 852 C C . GLU A 1 102 ? -17.315 9.391 22.859 1.00 89.06 102 GLU A C 1
ATOM 854 O O . GLU A 1 102 ? -17.998 9.207 23.870 1.00 89.06 102 GLU A O 1
ATOM 859 N N . ILE A 1 103 ? -16.988 8.352 22.087 1.00 92.50 103 ILE A N 1
ATOM 860 C CA . ILE A 1 103 ? -17.379 6.974 22.430 1.00 92.50 103 ILE A CA 1
ATOM 861 C C . ILE A 1 103 ? -16.734 6.539 23.757 1.00 92.50 103 ILE A C 1
ATOM 863 O O . ILE A 1 103 ? -17.341 5.834 24.569 1.00 92.50 103 ILE A O 1
ATOM 867 N N . SER A 1 104 ? -15.494 6.955 24.016 1.00 90.38 104 SER A N 1
ATOM 868 C CA . SER A 1 104 ? -14.813 6.628 25.267 1.00 90.38 104 SER A CA 1
ATOM 869 C C . SER A 1 104 ? -15.434 7.341 26.473 1.00 90.38 104 SER A C 1
ATOM 871 O O . SER A 1 104 ? -15.542 6.730 27.543 1.00 90.38 104 SER A O 1
ATOM 873 N N . SER A 1 105 ? -15.852 8.604 26.331 1.00 89.25 105 SER A N 1
ATOM 874 C CA . SER A 1 105 ? -16.515 9.344 27.412 1.00 89.25 105 SER A CA 1
ATOM 875 C C . SER A 1 105 ? -17.877 8.729 27.743 1.00 89.25 105 SER A C 1
ATOM 877 O O . SER A 1 105 ? -18.104 8.360 28.898 1.00 89.25 105 SER A O 1
ATOM 879 N N . THR A 1 106 ? -18.717 8.474 26.739 1.00 92.81 106 THR A N 1
ATOM 880 C CA . THR A 1 106 ? -20.038 7.839 26.919 1.00 92.81 106 THR A CA 1
ATOM 881 C C . THR A 1 106 ? -19.932 6.457 27.569 1.00 92.81 106 THR A C 1
ATOM 883 O O . THR A 1 106 ? -20.653 6.146 28.521 1.00 92.81 106 THR A O 1
ATOM 886 N N . LYS A 1 107 ? -18.961 5.632 27.157 1.00 94.56 107 LYS A N 1
ATOM 887 C CA . LYS A 1 107 ? -18.689 4.334 27.799 1.00 94.56 107 LYS A CA 1
ATOM 888 C C . LYS A 1 107 ? -18.340 4.476 29.284 1.00 94.56 107 LYS A C 1
ATOM 890 O O . LYS A 1 107 ? -18.727 3.630 30.096 1.00 94.56 107 LYS A O 1
ATOM 895 N N . SER A 1 108 ? -17.602 5.523 29.653 1.00 93.75 108 SER A N 1
ATOM 896 C CA . SER A 1 108 ? -17.231 5.781 31.047 1.00 93.75 108 SER A CA 1
ATOM 897 C C . SER A 1 108 ? -18.436 6.183 31.905 1.00 93.75 108 SER A C 1
ATOM 899 O O . SER A 1 108 ? -18.550 5.738 33.051 1.00 93.75 108 SER A O 1
ATOM 901 N N . GLU A 1 109 ? -19.371 6.944 31.339 1.00 95.12 109 GLU A N 1
ATOM 902 C CA . GLU A 1 109 ? -20.618 7.342 31.994 1.00 95.12 109 GLU A CA 1
ATOM 903 C C . GLU A 1 109 ? -21.543 6.144 32.200 1.00 95.12 109 GLU A C 1
ATOM 905 O O . GLU A 1 109 ? -22.007 5.908 33.318 1.00 95.12 109 GLU A O 1
ATOM 910 N N . LEU A 1 110 ? -21.718 5.310 31.172 1.00 96.25 110 LEU A N 1
ATOM 911 C CA . LEU A 1 110 ? -22.486 4.065 31.272 1.00 96.25 110 LEU A CA 1
ATOM 912 C C . LEU A 1 110 ? -21.933 3.140 32.360 1.00 96.25 110 LEU A C 1
ATOM 914 O O . LEU A 1 110 ? -22.698 2.551 33.125 1.00 96.25 110 LEU A O 1
ATOM 918 N N . LYS A 1 111 ? -20.604 3.052 32.491 1.00 95.56 111 LYS A N 1
ATOM 919 C CA . LYS A 1 111 ? -19.966 2.284 33.568 1.00 95.56 111 LYS A CA 1
ATOM 920 C C . LYS A 1 111 ? -20.329 2.830 34.953 1.00 95.56 111 LYS A C 1
ATOM 922 O O . LYS A 1 111 ? -20.580 2.047 35.868 1.00 95.56 111 LYS A O 1
ATOM 927 N N . ARG A 1 112 ? -20.373 4.156 35.124 1.00 96.88 112 ARG A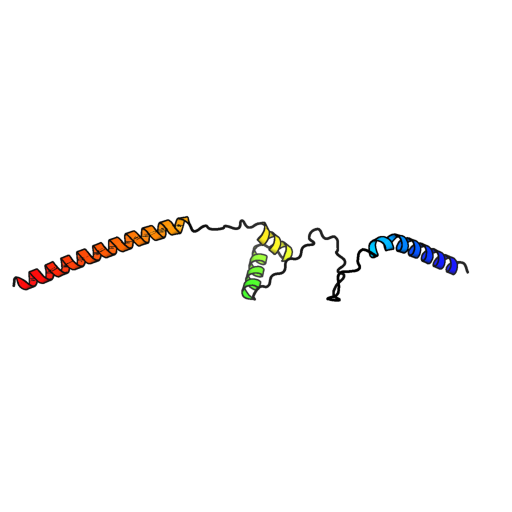 N 1
ATOM 928 C CA . ARG A 1 112 ? -20.795 4.788 36.388 1.00 96.88 112 ARG A CA 1
ATOM 929 C C . ARG A 1 112 ? -22.261 4.491 36.697 1.00 96.88 112 ARG A C 1
ATOM 931 O O . ARG A 1 112 ? -22.565 4.112 37.824 1.00 96.88 112 ARG A O 1
ATOM 938 N N . ILE A 1 113 ? -23.140 4.581 35.700 1.00 96.56 113 ILE A N 1
ATOM 939 C CA . ILE A 1 113 ? -24.563 4.236 35.843 1.00 96.56 113 ILE A CA 1
ATOM 940 C C . ILE A 1 113 ? -24.720 2.770 36.264 1.00 96.56 113 ILE A C 1
ATOM 942 O O . ILE A 1 113 ? -25.406 2.488 37.243 1.00 96.56 113 ILE A O 1
ATOM 946 N N . GLY A 1 114 ? -24.034 1.843 35.588 1.00 97.50 114 GLY A N 1
ATOM 947 C CA . GLY A 1 114 ? -24.065 0.418 35.930 1.00 97.50 114 GLY A CA 1
ATOM 948 C C . GLY A 1 114 ? -23.604 0.139 37.363 1.00 97.50 114 GLY A C 1
ATOM 949 O O . GLY A 1 114 ? -24.239 -0.634 38.079 1.00 97.50 114 GLY A O 1
ATOM 950 N N . ASN A 1 115 ? -22.555 0.827 37.823 1.00 97.00 115 ASN A N 1
ATOM 951 C CA . ASN A 1 115 ? -22.098 0.727 39.209 1.00 97.00 115 ASN A CA 1
ATOM 952 C C . ASN A 1 115 ? -23.149 1.237 40.206 1.00 97.00 115 ASN A C 1
ATOM 954 O O . ASN A 1 115 ? -23.384 0.576 41.217 1.00 97.00 115 ASN A O 1
ATOM 958 N N . ASN A 1 116 ? -23.799 2.368 39.921 1.00 96.88 116 ASN A N 1
ATOM 959 C CA . ASN A 1 116 ? -24.853 2.919 40.778 1.00 96.88 116 ASN A CA 1
ATOM 960 C C . ASN A 1 116 ? -26.051 1.963 40.873 1.00 96.88 116 ASN A C 1
ATOM 962 O O . ASN A 1 116 ? -26.538 1.692 41.970 1.00 96.88 116 ASN A O 1
ATOM 966 N N . ILE A 1 117 ? -26.485 1.392 39.744 1.00 96.88 117 ILE A N 1
ATOM 967 C CA . ILE A 1 117 ? -27.556 0.382 39.704 1.00 96.88 117 ILE A CA 1
ATOM 968 C C . ILE A 1 117 ? -27.181 -0.829 40.566 1.00 96.88 117 ILE A C 1
ATOM 970 O O . ILE A 1 117 ? -27.993 -1.300 41.361 1.00 96.88 117 ILE A O 1
ATOM 974 N N . ASN A 1 118 ? -25.939 -1.305 40.458 1.00 96.50 118 ASN A N 1
ATOM 975 C CA . ASN A 1 118 ? -25.468 -2.446 41.237 1.00 96.50 118 ASN A CA 1
ATOM 976 C C . ASN A 1 118 ? -25.444 -2.157 42.748 1.00 96.50 118 ASN A C 1
ATOM 978 O O . ASN A 1 118 ? -25.800 -3.020 43.550 1.00 96.50 118 ASN A O 1
ATOM 982 N N . GLN A 1 119 ? -25.070 -0.939 43.148 1.00 96.19 119 GLN A N 1
ATOM 983 C CA . GLN A 1 119 ? -25.121 -0.518 44.551 1.00 96.19 119 GLN A CA 1
ATOM 984 C C . GLN A 1 119 ? -26.558 -0.495 45.086 1.00 96.19 119 GLN A C 1
ATOM 986 O O . GLN A 1 119 ? -26.807 -1.030 46.165 1.00 96.19 119 GLN A O 1
ATOM 991 N N . ILE A 1 120 ? -27.510 0.051 44.318 1.00 95.44 120 ILE A N 1
ATOM 992 C CA . ILE A 1 120 ? -28.936 0.062 44.683 1.00 95.44 120 ILE A CA 1
ATOM 993 C C . ILE A 1 120 ? -29.458 -1.370 44.841 1.00 95.44 120 ILE A C 1
ATOM 995 O O . ILE A 1 120 ? -30.108 -1.684 45.837 1.00 95.44 120 ILE A O 1
ATOM 999 N N . ALA A 1 121 ? -29.136 -2.255 43.894 1.00 95.56 121 ALA A N 1
ATOM 1000 C CA . ALA A 1 121 ? -29.532 -3.658 43.957 1.00 95.56 121 ALA A CA 1
ATOM 1001 C C . ALA A 1 121 ? -28.977 -4.355 45.210 1.00 95.56 121 ALA A C 1
ATOM 1003 O O . ALA A 1 121 ? -29.719 -5.046 45.910 1.00 95.56 121 ALA A O 1
ATOM 1004 N N . LYS A 1 122 ? -27.696 -4.133 45.541 1.00 95.25 122 LYS A N 1
ATOM 1005 C CA . LYS A 1 122 ? -27.067 -4.689 46.747 1.00 95.25 122 LYS A CA 1
ATOM 1006 C C . LYS A 1 122 ? -27.748 -4.187 48.023 1.00 95.25 122 LYS A C 1
ATOM 1008 O O . LYS A 1 122 ? -28.111 -5.001 48.864 1.00 95.25 122 LYS A O 1
ATOM 1013 N N . HIS A 1 123 ? -28.006 -2.883 48.119 1.00 93.44 123 HIS A N 1
ATOM 1014 C CA . HIS A 1 123 ? -28.687 -2.274 49.265 1.00 93.44 123 HIS A CA 1
ATOM 1015 C C . HIS A 1 123 ? -30.122 -2.797 49.453 1.00 93.44 123 HIS A C 1
ATOM 1017 O O . HIS A 1 123 ? -30.555 -3.056 50.575 1.00 93.44 123 HIS A O 1
ATOM 1023 N N . LEU A 1 124 ? -30.879 -2.987 48.367 1.00 91.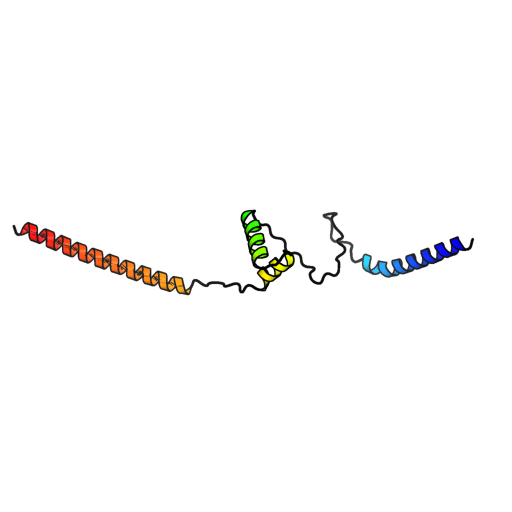12 124 LEU A N 1
ATOM 1024 C CA . LEU A 1 124 ? -32.223 -3.577 48.433 1.00 91.12 124 LEU A CA 1
ATOM 1025 C C . LEU A 1 124 ? -32.189 -5.039 48.899 1.00 91.12 124 LEU A C 1
ATOM 1027 O O . LEU A 1 124 ? -33.039 -5.448 49.689 1.00 91.12 124 LEU A O 1
ATOM 1031 N N . ASN A 1 125 ? -31.206 -5.813 48.433 1.00 91.12 125 ASN A N 1
ATOM 1032 C CA . ASN A 1 125 ? -31.032 -7.208 48.837 1.00 91.12 125 ASN A CA 1
ATOM 1033 C C . ASN A 1 125 ? -30.622 -7.330 50.313 1.00 91.12 125 ASN A C 1
ATOM 1035 O O . ASN A 1 125 ? -31.134 -8.196 51.015 1.00 91.12 125 ASN A O 1
ATOM 1039 N N . GLU A 1 126 ? -29.752 -6.444 50.798 1.00 88.81 126 GLU A N 1
ATOM 1040 C CA . GLU A 1 126 ? -29.353 -6.387 52.210 1.00 88.81 126 GLU A CA 1
ATOM 1041 C C . GLU A 1 126 ? -30.539 -6.019 53.120 1.00 88.81 126 GLU A C 1
ATOM 1043 O O . GLU A 1 126 ? -30.766 -6.684 54.128 1.00 88.81 126 GLU A O 1
ATOM 1048 N N . ASN A 1 127 ? -31.359 -5.031 52.742 1.00 80.75 127 ASN A N 1
ATOM 1049 C CA . ASN A 1 127 ? -32.525 -4.627 53.540 1.00 80.75 127 ASN A CA 1
ATOM 1050 C C . ASN A 1 127 ? -33.628 -5.690 53.612 1.00 80.75 127 ASN A C 1
ATOM 1052 O O . ASN A 1 127 ? -34.256 -5.828 54.658 1.00 80.75 127 ASN A O 1
ATOM 1056 N N . LYS A 1 128 ? -33.863 -6.455 52.537 1.00 73.88 128 LYS A N 1
ATOM 1057 C CA . LYS A 1 128 ? -34.836 -7.561 52.558 1.00 73.88 128 LYS A CA 1
ATOM 1058 C C . LYS A 1 128 ? -34.444 -8.666 53.536 1.00 73.88 128 LYS A C 1
ATOM 1060 O O . LYS A 1 128 ? -35.312 -9.186 54.223 1.00 73.88 128 LYS A O 1
ATOM 1065 N N . ASN A 1 129 ? -33.158 -8.999 53.614 1.00 67.25 129 ASN A N 1
ATOM 1066 C CA . ASN A 1 129 ? -32.672 -10.064 54.494 1.00 67.25 129 ASN A CA 1
ATOM 1067 C C . ASN A 1 129 ? -32.692 -9.664 55.979 1.00 67.25 129 ASN A C 1
ATOM 1069 O O . ASN A 1 129 ? -32.771 -10.534 56.836 1.00 67.25 129 ASN A O 1
ATOM 1073 N N . ASN A 1 130 ? -32.644 -8.362 56.279 1.00 61.06 130 ASN A N 1
ATOM 1074 C CA . ASN A 1 130 ? -32.657 -7.829 57.646 1.00 61.06 130 ASN A CA 1
ATOM 1075 C C . ASN A 1 130 ? -34.078 -7.595 58.210 1.00 61.06 130 ASN A C 1
ATOM 1077 O O . ASN A 1 130 ? -34.208 -7.149 59.347 1.00 61.06 130 ASN A O 1
ATOM 1081 N N . GLN A 1 131 ? -35.134 -7.825 57.417 1.00 56.38 131 GLN A N 1
ATOM 1082 C CA . GLN A 1 131 ? -36.546 -7.666 57.813 1.00 56.38 131 GLN A CA 1
ATOM 1083 C C . GLN A 1 131 ? -37.261 -9.005 58.095 1.00 56.38 131 GLN A C 1
ATOM 1085 O O . GLN A 1 131 ? -38.458 -9.008 58.380 1.00 56.38 131 GLN A O 1
ATOM 1090 N N . THR A 1 132 ? -36.531 -10.119 58.022 1.00 46.19 132 THR A N 1
ATOM 1091 C CA . THR A 1 132 ? -36.933 -11.473 58.449 1.00 46.19 132 THR A CA 1
ATOM 1092 C C . THR A 1 132 ? -36.177 -11.867 59.701 1.00 46.19 132 THR A C 1
ATOM 1094 O O . THR A 1 132 ? -36.814 -12.469 60.591 1.00 46.19 132 THR A O 1
#

Organism: NCBI:txid1234873

Radius of gyration: 39.59 Å; chains: 1; bounding box: 91×36×112 Å

InterPro domains:
  IPR053842 Mobilization protein NikA-like [PF21983] (45-122)

pLDDT: mean 74.86, std 20.17, range [30.84, 97.94]

Foldseek 3Di:
DVVVVVVVVVVVVVVVVVVVVVVVVVVPDDDDDDDPDDPDPQPPDPDSDDDDDDDDPVVVVVLVVVCVVVVNPDVVVVVCCVVPVDDPPPPDCPVVVVVVVVVVVVVVVVVVVVVVVVVVVVVVVVVVVVVD